Protein AF-A0A183KSJ5-F1 (afdb_monomer_lite)

Sequence (153 aa):
MGVHSYSSLFEYLKNVGVHMLDELYTHPPTCLVVFRELPELAKHFVMRLLFIEQPIPKSIVSGWVEKGSSALLNDSCKALTDLRIWHSTDSNVSRGSWSLNKKYQESIRISLFGGGKPLLGDLGIVTNDKYSKSVDFLKSYAAERWDVSLRVN

Foldseek 3Di:
DDDPPLCPVLVVLLPDDPVVLLVLLLQLVSLVVLLVSADPLLNVVCVVCLPPQDFAWPVVLVVVDDPVCVVVSVVSVVSCVSNQQWDFPDPDPHGTTIDGDPSNSVSNCCNPVNDDAPSPNPPPDPPPPPCPDDPVRVVVVVVVVVVVVVVVD

Structure (mmCIF, N/CA/C/O backbone):
data_AF-A0A183KSJ5-F1
#
_entry.id   AF-A0A183KSJ5-F1
#
loop_
_atom_site.group_PDB
_atom_site.id
_atom_site.type_symbol
_atom_site.label_atom_id
_atom_site.label_alt_id
_atom_site.label_comp_id
_atom_site.label_asym_id
_atom_site.label_entity_id
_atom_site.label_seq_id
_atom_site.pdbx_PDB_ins_code
_atom_site.Cartn_x
_atom_site.Cartn_y
_atom_site.Cartn_z
_atom_site.occupancy
_atom_site.B_iso_or_equiv
_atom_site.auth_seq_id
_atom_site.auth_comp_id
_atom_site.auth_asym_id
_atom_site.auth_atom_id
_atom_site.pdbx_PDB_model_num
ATOM 1 N N . MET A 1 1 ? -19.145 -6.861 -20.414 1.00 31.53 1 MET A N 1
ATOM 2 C CA . MET A 1 1 ? -18.829 -7.678 -19.223 1.00 31.53 1 MET A CA 1
ATOM 3 C C . MET A 1 1 ? -17.336 -7.916 -19.225 1.00 31.53 1 MET A C 1
ATOM 5 O O . MET A 1 1 ? -16.873 -8.797 -19.929 1.00 31.53 1 MET A O 1
ATOM 9 N N . GLY A 1 2 ? -16.577 -7.044 -18.575 1.00 41.44 2 GLY A N 1
ATOM 10 C CA . GLY A 1 2 ? -15.121 -7.114 -18.571 1.00 41.44 2 GLY A CA 1
ATOM 11 C C . GLY A 1 2 ? -14.613 -7.094 -17.141 1.00 41.44 2 GLY A C 1
ATOM 12 O O . GLY A 1 2 ? -15.213 -6.429 -16.305 1.00 41.44 2 GLY A O 1
ATOM 13 N N . VAL A 1 3 ? -13.498 -7.795 -16.940 1.00 40.47 3 VAL A N 1
ATOM 14 C CA . VAL A 1 3 ? -12.555 -7.734 -15.813 1.00 40.47 3 VAL A CA 1
ATOM 15 C C . VAL A 1 3 ? -13.021 -8.257 -14.443 1.00 40.47 3 VAL A C 1
ATOM 17 O O . VAL A 1 3 ? -13.295 -7.506 -13.521 1.00 40.47 3 VAL A O 1
ATOM 20 N N . HIS A 1 4 ? -12.929 -9.581 -14.270 1.00 40.34 4 HIS A N 1
ATOM 21 C CA . HIS A 1 4 ? -12.576 -10.224 -12.991 1.00 40.34 4 HIS A CA 1
ATOM 22 C C . HIS A 1 4 ? -11.118 -10.727 -13.030 1.00 40.34 4 HIS A C 1
ATOM 24 O O . HIS A 1 4 ? -10.831 -11.867 -12.684 1.00 40.34 4 HIS A O 1
ATOM 30 N N . SER A 1 5 ? -10.180 -9.890 -13.491 1.00 47.66 5 SER A N 1
ATOM 31 C CA . SER A 1 5 ? -8.744 -10.236 -13.504 1.00 47.66 5 SER A CA 1
ATOM 32 C C . SER A 1 5 ? -8.028 -9.901 -12.186 1.00 47.66 5 SER A C 1
ATOM 34 O O . SER A 1 5 ? -6.846 -10.193 -12.042 1.00 47.66 5 SER A O 1
ATOM 36 N N . TYR A 1 6 ? -8.732 -9.287 -11.230 1.00 48.56 6 TYR A N 1
ATOM 37 C CA . TYR A 1 6 ? -8.165 -8.796 -9.970 1.00 48.56 6 TYR A CA 1
ATOM 38 C C . TYR A 1 6 ? -7.885 -9.919 -8.959 1.00 48.56 6 TYR A C 1
ATOM 40 O O . TYR A 1 6 ? -6.960 -9.815 -8.156 1.00 48.56 6 TYR A O 1
ATOM 48 N N . SER A 1 7 ? -8.665 -11.006 -8.990 1.00 58.38 7 SER A N 1
ATOM 49 C CA . SER A 1 7 ? -8.582 -12.048 -7.959 1.00 58.38 7 SER A CA 1
ATOM 50 C C . SER A 1 7 ? -7.261 -12.810 -7.984 1.00 58.38 7 SER A C 1
ATOM 52 O O . SER A 1 7 ? -6.729 -13.088 -6.920 1.00 58.38 7 SER A O 1
ATOM 54 N N . SER A 1 8 ? -6.676 -13.092 -9.152 1.00 72.62 8 SER A N 1
ATOM 55 C CA . SER A 1 8 ? -5.483 -13.948 -9.221 1.00 72.62 8 SER A CA 1
ATOM 56 C C . SER A 1 8 ? -4.239 -13.302 -8.602 1.00 72.62 8 SER A C 1
ATOM 58 O O . SER A 1 8 ? -3.500 -13.973 -7.884 1.00 72.62 8 SER A O 1
ATOM 60 N N . LEU A 1 9 ? -4.020 -11.997 -8.816 1.00 82.00 9 LEU A N 1
ATOM 61 C CA . LEU A 1 9 ? -2.872 -11.287 -8.240 1.00 82.00 9 LEU A CA 1
ATOM 62 C C . LEU A 1 9 ? -3.028 -11.091 -6.727 1.00 82.00 9 LEU A C 1
ATOM 64 O O . LEU A 1 9 ? -2.089 -11.351 -5.976 1.00 82.00 9 LEU A O 1
ATOM 68 N N . PHE A 1 10 ? -4.203 -10.653 -6.269 1.00 83.06 10 PHE A N 1
ATOM 69 C CA . PHE A 1 10 ? -4.469 -10.480 -4.838 1.00 83.06 10 PHE A CA 1
ATOM 70 C C . PHE A 1 10 ? -4.410 -11.799 -4.077 1.00 83.06 10 PHE A C 1
ATOM 72 O O . PHE A 1 10 ? -3.822 -11.853 -2.997 1.00 83.06 10 PHE A O 1
ATOM 79 N N . GLU A 1 11 ? -4.999 -12.861 -4.630 1.00 84.94 11 GLU A N 1
ATOM 80 C CA . GLU A 1 11 ? -4.935 -14.190 -4.027 1.00 84.94 11 GLU A CA 1
ATOM 81 C C . GLU A 1 11 ? -3.502 -14.704 -3.971 1.00 84.94 11 GLU A C 1
ATOM 83 O O . GLU A 1 11 ? -3.095 -15.253 -2.947 1.00 84.94 11 GLU A O 1
ATOM 88 N N . TYR A 1 12 ? -2.708 -14.475 -5.020 1.00 86.75 12 TYR A N 1
ATOM 89 C CA . TYR A 1 12 ? -1.290 -14.804 -4.993 1.00 86.75 12 TYR A CA 1
ATOM 90 C C . TYR A 1 12 ? -0.566 -14.045 -3.873 1.00 86.75 12 TYR A C 1
ATOM 92 O O . TYR A 1 12 ? 0.018 -14.673 -2.993 1.00 86.75 12 TYR A O 1
ATOM 100 N N . LEU A 1 13 ? -0.663 -12.710 -3.841 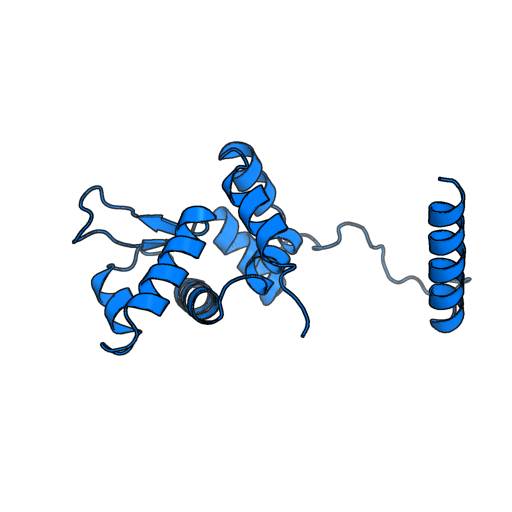1.00 87.25 13 LEU A N 1
ATOM 101 C CA . LEU A 1 13 ? 0.030 -11.868 -2.854 1.00 87.25 13 LEU A CA 1
ATOM 102 C C . LEU A 1 13 ? -0.375 -12.174 -1.409 1.00 87.25 13 LEU A C 1
ATOM 104 O O . LEU A 1 13 ? 0.458 -12.095 -0.508 1.00 87.25 13 LEU A O 1
ATOM 108 N N . LYS A 1 14 ? -1.628 -12.578 -1.184 1.00 85.94 14 LYS A N 1
ATOM 109 C CA . LYS A 1 14 ? -2.108 -13.022 0.127 1.00 85.94 14 LYS A CA 1
ATOM 110 C C . LYS A 1 14 ? -1.406 -14.296 0.611 1.00 85.94 14 LYS A C 1
ATOM 112 O O . LYS A 1 14 ? -1.167 -14.448 1.809 1.00 85.94 14 LYS A O 1
ATOM 117 N N . ASN A 1 15 ? -1.078 -15.199 -0.312 1.00 86.50 15 ASN A N 1
ATOM 118 C CA . ASN A 1 15 ? -0.412 -16.469 -0.021 1.00 86.50 15 ASN A CA 1
ATOM 119 C C . ASN A 1 15 ? 1.122 -16.359 0.001 1.00 86.50 15 ASN A C 1
ATOM 121 O O . ASN A 1 15 ? 1.798 -17.287 0.446 1.00 86.50 15 ASN A O 1
ATOM 125 N N . VAL A 1 16 ? 1.685 -15.230 -0.434 1.00 88.06 16 VAL A N 1
ATOM 126 C CA . VAL A 1 16 ? 3.127 -14.976 -0.365 1.00 88.06 16 VAL A CA 1
ATOM 127 C C . VAL A 1 16 ? 3.584 -14.836 1.096 1.00 88.06 16 VAL A C 1
ATOM 129 O O . VAL A 1 16 ? 2.930 -14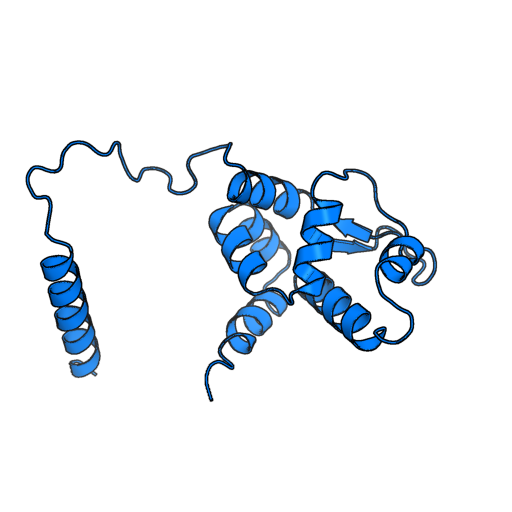.217 1.948 1.00 88.06 16 VAL A O 1
ATOM 132 N N . GLY A 1 17 ? 4.742 -15.432 1.395 1.00 87.19 17 GLY A N 1
ATOM 133 C CA . GLY A 1 17 ? 5.370 -15.372 2.713 1.00 87.19 17 GLY A CA 1
ATOM 134 C C . GLY A 1 17 ? 5.717 -13.940 3.133 1.00 87.19 17 GLY A C 1
ATOM 135 O O . GLY A 1 17 ? 6.057 -13.100 2.304 1.00 87.19 17 GLY A O 1
ATOM 136 N N . VAL A 1 18 ? 5.668 -13.669 4.442 1.00 86.44 18 VAL A N 1
ATOM 137 C CA . VAL A 1 18 ? 5.850 -12.317 5.011 1.00 86.44 18 VAL A CA 1
ATOM 138 C C . VAL A 1 18 ? 7.155 -11.669 4.546 1.00 86.44 18 VAL A C 1
ATOM 140 O O . VAL A 1 18 ? 7.137 -10.527 4.106 1.00 86.44 18 VAL A O 1
ATOM 143 N N . HIS A 1 19 ? 8.267 -12.407 4.594 1.00 87.69 19 HIS A N 1
ATOM 144 C CA . HIS A 1 19 ? 9.584 -11.893 4.205 1.00 87.69 19 HIS A CA 1
ATOM 145 C C . HIS A 1 19 ? 9.653 -11.490 2.730 1.00 87.69 19 HIS A C 1
ATOM 147 O O . HIS A 1 19 ? 10.168 -10.422 2.415 1.00 87.69 19 HIS A O 1
ATOM 153 N N . MET A 1 20 ? 9.087 -12.314 1.845 1.00 89.00 20 MET A N 1
ATOM 154 C CA . MET A 1 20 ? 9.061 -12.043 0.409 1.00 89.00 20 MET A CA 1
ATOM 155 C C . MET A 1 20 ? 8.158 -10.846 0.089 1.00 89.00 20 MET A C 1
ATOM 157 O O . MET A 1 20 ? 8.504 -10.024 -0.750 1.00 89.00 20 MET A O 1
ATOM 161 N N . LEU A 1 21 ? 7.022 -10.708 0.780 1.00 89.00 21 LEU A N 1
ATOM 162 C CA . LEU A 1 21 ? 6.128 -9.563 0.599 1.00 89.00 21 LEU A CA 1
ATOM 163 C C . LEU A 1 21 ? 6.770 -8.254 1.086 1.00 89.00 21 LEU A C 1
ATOM 165 O O . LEU A 1 21 ? 6.643 -7.215 0.445 1.00 89.00 21 LEU A O 1
ATOM 169 N N . ASP A 1 22 ? 7.505 -8.315 2.193 1.00 87.94 22 ASP A N 1
ATOM 170 C CA . ASP A 1 22 ? 8.259 -7.182 2.721 1.00 87.94 22 ASP A CA 1
ATOM 171 C C . ASP A 1 22 ? 9.375 -6.730 1.771 1.00 87.94 22 ASP A C 1
ATOM 173 O O . ASP A 1 22 ? 9.602 -5.530 1.629 1.00 87.94 22 ASP A O 1
ATOM 177 N N . GLU A 1 23 ? 10.068 -7.677 1.133 1.00 89.38 23 GLU A N 1
ATOM 178 C CA . GLU A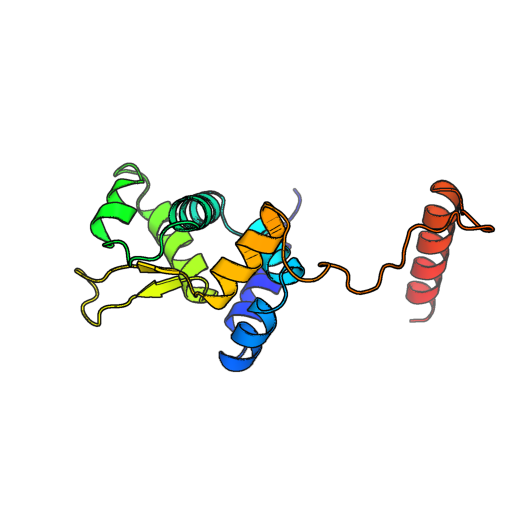 1 23 ? 11.056 -7.404 0.086 1.00 89.38 23 GLU A CA 1
ATOM 179 C C . GLU A 1 23 ? 10.386 -6.807 -1.155 1.00 89.38 23 GLU A C 1
ATOM 181 O O . GLU A 1 23 ? 10.835 -5.788 -1.678 1.00 89.38 23 GLU A O 1
ATOM 186 N N . LEU A 1 24 ? 9.240 -7.354 -1.563 1.00 89.31 24 LEU A N 1
ATOM 187 C CA . LEU A 1 24 ? 8.449 -6.837 -2.674 1.00 89.31 24 LEU A CA 1
ATOM 188 C C . LEU A 1 24 ? 8.046 -5.370 -2.459 1.00 89.31 24 LEU A C 1
ATOM 190 O O . LEU A 1 24 ? 8.107 -4.568 -3.391 1.00 89.31 24 LEU A O 1
ATOM 194 N N . TYR A 1 25 ? 7.692 -5.002 -1.225 1.00 91.12 25 TYR A N 1
ATOM 195 C CA . TYR A 1 25 ? 7.338 -3.631 -0.851 1.00 91.12 25 TYR A CA 1
ATOM 196 C C . TYR A 1 25 ? 8.522 -2.673 -0.726 1.00 91.12 25 TYR A C 1
ATOM 198 O O . TYR A 1 25 ? 8.307 -1.473 -0.557 1.00 91.12 25 TYR A O 1
ATOM 206 N N . THR A 1 26 ? 9.761 -3.144 -0.873 1.00 88.81 26 THR A N 1
ATOM 207 C CA . THR A 1 26 ? 10.914 -2.247 -1.051 1.00 88.81 26 THR A CA 1
ATOM 208 C C . THR A 1 26 ? 10.988 -1.661 -2.460 1.00 88.81 26 THR A C 1
ATOM 210 O O . THR A 1 26 ? 11.635 -0.634 -2.655 1.00 88.81 26 THR A O 1
ATOM 213 N N . HIS A 1 27 ? 10.311 -2.276 -3.436 1.00 88.25 27 HIS A N 1
ATOM 214 C CA . HIS A 1 27 ? 10.293 -1.824 -4.821 1.00 88.25 27 HIS A CA 1
ATOM 215 C C . HIS A 1 27 ? 9.101 -0.892 -5.073 1.00 88.25 27 HIS A C 1
ATOM 217 O O . HIS A 1 27 ? 7.953 -1.351 -5.104 1.00 88.25 27 HIS A O 1
ATOM 223 N N . PRO A 1 28 ? 9.334 0.410 -5.322 1.00 88.00 28 PRO A N 1
ATOM 224 C CA . PRO A 1 28 ? 8.234 1.355 -5.469 1.00 88.00 28 PRO A CA 1
ATOM 225 C C . PRO A 1 28 ? 7.269 1.049 -6.637 1.00 88.00 28 PRO A C 1
ATOM 227 O O . PRO A 1 28 ? 6.058 1.078 -6.406 1.00 88.00 28 PRO A O 1
ATOM 230 N N . PRO A 1 29 ? 7.721 0.656 -7.853 1.00 86.75 29 PRO A N 1
ATOM 231 C CA . PRO A 1 29 ? 6.800 0.322 -8.944 1.00 86.75 29 PRO A CA 1
ATOM 232 C C . PRO A 1 29 ? 5.808 -0.776 -8.561 1.00 86.75 29 PRO A C 1
ATOM 234 O O . PRO A 1 29 ? 4.634 -0.712 -8.921 1.00 86.75 29 PRO A O 1
ATOM 237 N N . THR A 1 30 ? 6.257 -1.754 -7.776 1.00 88.44 30 THR A N 1
ATOM 238 C CA . THR A 1 30 ? 5.397 -2.834 -7.305 1.00 88.44 30 THR A CA 1
ATOM 239 C C . THR A 1 30 ? 4.350 -2.331 -6.322 1.00 88.44 30 THR A C 1
ATOM 241 O O . THR A 1 30 ? 3.176 -2.678 -6.453 1.00 88.44 30 THR A O 1
ATOM 244 N N . CYS A 1 31 ? 4.733 -1.460 -5.384 1.00 91.00 31 CYS A N 1
ATOM 245 C CA . CYS A 1 31 ? 3.777 -0.805 -4.490 1.00 91.00 31 CYS A CA 1
ATOM 246 C C . CYS A 1 31 ? 2.725 -0.014 -5.273 1.00 91.00 31 CYS A C 1
ATOM 248 O O . CYS A 1 31 ? 1.549 -0.052 -4.916 1.00 91.00 31 CYS A O 1
ATOM 250 N N . LEU A 1 32 ? 3.118 0.658 -6.361 1.00 90.50 32 LEU A N 1
ATOM 251 C CA . LEU A 1 32 ? 2.185 1.386 -7.218 1.00 90.50 32 LEU A CA 1
ATOM 252 C C . LEU A 1 32 ? 1.189 0.452 -7.911 1.00 90.50 32 LEU A C 1
ATOM 254 O O . LEU A 1 32 ? 0.001 0.762 -7.952 1.00 90.50 32 LEU A O 1
ATOM 258 N N . VAL A 1 33 ? 1.646 -0.693 -8.428 1.00 89.88 33 VAL A N 1
ATOM 259 C CA . VAL A 1 33 ? 0.753 -1.708 -9.008 1.00 89.88 33 VAL A CA 1
ATOM 260 C C . VAL A 1 33 ? -0.242 -2.184 -7.956 1.00 89.88 33 VAL A C 1
ATOM 262 O O . VAL A 1 33 ? -1.442 -2.080 -8.179 1.00 89.88 33 VAL A O 1
ATOM 265 N N . VAL A 1 34 ? 0.230 -2.598 -6.778 1.00 91.19 34 VAL A N 1
ATOM 266 C CA . VAL A 1 34 ? -0.648 -3.050 -5.688 1.00 91.19 34 VAL A CA 1
ATOM 267 C C . VAL A 1 34 ? -1.662 -1.969 -5.309 1.00 91.19 34 VAL A C 1
ATOM 269 O O . VAL A 1 34 ? -2.847 -2.262 -5.187 1.00 91.19 34 VAL A O 1
ATOM 272 N N . PHE A 1 35 ? -1.233 -0.709 -5.204 1.00 91.88 35 PHE A N 1
ATOM 273 C CA . PHE A 1 35 ? -2.117 0.416 -4.909 1.00 91.88 35 PHE A CA 1
ATOM 274 C C . PHE A 1 35 ? -3.215 0.615 -5.964 1.00 91.88 35 PHE A C 1
ATOM 276 O O . PHE A 1 35 ? -4.359 0.892 -5.606 1.00 91.88 35 PHE A O 1
ATOM 283 N N . ARG A 1 36 ? -2.904 0.467 -7.260 1.00 90.06 36 ARG A N 1
ATOM 284 C CA . ARG A 1 36 ? -3.886 0.628 -8.353 1.00 90.06 36 ARG A CA 1
ATOM 285 C C . ARG A 1 36 ? -4.984 -0.429 -8.305 1.00 90.06 36 ARG A C 1
ATOM 287 O O . ARG A 1 36 ? -6.137 -0.112 -8.603 1.00 90.06 36 ARG A O 1
ATOM 294 N N . GLU A 1 37 ? -4.625 -1.628 -7.874 1.00 88.69 37 GLU A N 1
ATOM 295 C CA . GLU A 1 37 ? -5.510 -2.786 -7.811 1.00 88.69 37 GLU A CA 1
ATOM 296 C C . GLU A 1 37 ? -6.405 -2.781 -6.547 1.00 88.69 37 GLU A C 1
ATOM 298 O O . GLU A 1 37 ? -7.402 -3.497 -6.490 1.00 88.69 37 GLU A O 1
ATOM 303 N N . LEU A 1 38 ? -6.118 -1.944 -5.536 1.00 90.62 38 LEU A N 1
ATOM 304 C CA . LEU A 1 38 ? -6.933 -1.836 -4.314 1.00 90.62 38 LEU A CA 1
ATOM 305 C C . LEU A 1 38 ? -8.380 -1.364 -4.572 1.00 90.62 38 LEU A C 1
ATOM 307 O O . LEU A 1 38 ? -8.617 -0.539 -5.463 1.00 90.62 38 LEU A O 1
ATOM 311 N N . PRO A 1 39 ? -9.345 -1.779 -3.721 1.00 90.56 39 PRO A N 1
ATOM 312 C CA . PRO A 1 39 ? -10.667 -1.161 -3.672 1.00 90.56 39 PRO A CA 1
ATOM 313 C C . PRO A 1 39 ? -10.573 0.355 -3.463 1.00 90.56 39 PRO A C 1
ATOM 315 O O . PRO A 1 39 ? -9.691 0.838 -2.750 1.00 90.56 39 PRO A O 1
ATOM 318 N N . GLU A 1 40 ? -11.515 1.110 -4.026 1.00 91.00 40 GLU A N 1
ATOM 319 C CA . GLU A 1 40 ? -11.475 2.580 -4.005 1.00 91.00 40 GLU A CA 1
ATOM 320 C C . GLU A 1 40 ? -11.388 3.151 -2.579 1.00 91.00 40 GLU A C 1
ATOM 322 O O . GLU A 1 40 ? -10.550 3.999 -2.272 1.00 91.00 40 GLU A O 1
ATOM 327 N N . LEU A 1 41 ? -12.179 2.603 -1.654 1.00 92.12 41 LEU A N 1
ATOM 328 C CA . LEU A 1 41 ? -12.153 3.030 -0.257 1.00 92.12 41 LEU A CA 1
ATOM 329 C C . LEU A 1 41 ? -10.819 2.696 0.440 1.00 92.12 41 LEU A C 1
ATOM 331 O O . LEU A 1 41 ? -10.312 3.501 1.223 1.00 92.12 41 LEU A O 1
ATOM 335 N N . ALA A 1 42 ? -10.201 1.557 0.115 1.00 92.88 42 ALA A N 1
ATOM 336 C CA . ALA A 1 42 ? 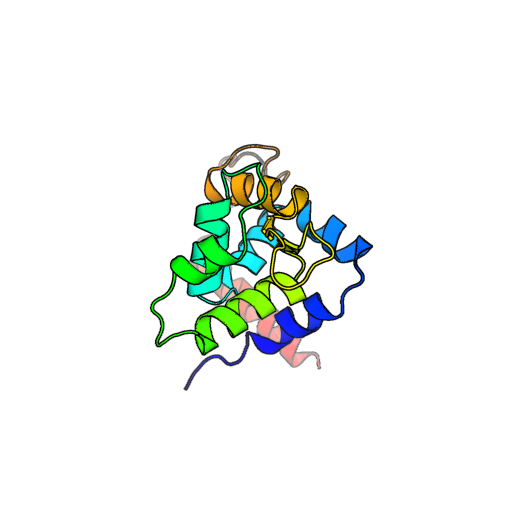-8.883 1.196 0.632 1.00 92.88 42 ALA A CA 1
ATOM 337 C C . ALA A 1 42 ? -7.794 2.173 0.150 1.00 92.88 42 ALA A C 1
ATOM 339 O O . ALA A 1 42 ? -6.936 2.570 0.942 1.00 92.88 42 ALA A O 1
ATOM 340 N N . LYS A 1 43 ? -7.861 2.629 -1.110 1.00 94.12 43 LYS A N 1
ATOM 341 C CA . LYS A 1 43 ? -6.960 3.670 -1.637 1.00 94.12 43 LYS A CA 1
ATOM 342 C C . LYS A 1 43 ? -7.080 4.965 -0.842 1.00 94.12 43 LYS A C 1
ATOM 344 O O . LYS A 1 43 ? -6.060 5.548 -0.477 1.00 94.12 43 LYS A O 1
ATOM 349 N N . HIS A 1 44 ? -8.300 5.392 -0.511 1.00 93.69 44 HIS A N 1
ATOM 350 C CA . HIS A 1 44 ? -8.511 6.583 0.315 1.00 93.69 44 HIS A CA 1
ATOM 351 C C . HIS A 1 44 ? -7.884 6.458 1.706 1.00 93.69 44 HIS A C 1
ATOM 353 O O . HIS A 1 44 ? -7.298 7.427 2.192 1.00 93.69 44 HIS A O 1
ATOM 359 N N . PHE A 1 45 ? -7.955 5.285 2.340 1.00 93.00 45 PHE A N 1
ATOM 360 C CA . PHE A 1 45 ? -7.289 5.060 3.626 1.00 93.00 45 PHE A CA 1
ATOM 361 C C . PHE A 1 45 ? -5.773 5.157 3.507 1.00 93.00 45 PHE A C 1
ATOM 363 O O . PHE A 1 45 ? -5.157 5.884 4.284 1.00 93.00 45 PHE A O 1
ATOM 370 N N . VAL A 1 46 ? -5.181 4.498 2.508 1.00 93.88 46 VAL A N 1
ATOM 371 C CA . VAL A 1 46 ? -3.737 4.584 2.248 1.00 93.88 46 VAL A CA 1
ATOM 372 C C . VAL A 1 46 ? -3.317 6.036 2.020 1.00 93.88 46 VAL A C 1
ATOM 374 O O . VAL A 1 46 ? -2.371 6.488 2.654 1.00 93.88 46 VAL A O 1
ATOM 377 N N . MET A 1 47 ? -4.052 6.794 1.199 1.00 93.38 47 MET A N 1
ATOM 378 C CA . MET A 1 47 ? -3.749 8.202 0.916 1.00 93.38 47 MET A CA 1
ATOM 379 C C . MET A 1 47 ? -3.855 9.102 2.152 1.00 93.38 47 MET A C 1
ATOM 381 O O . MET A 1 47 ? -2.995 9.954 2.357 1.00 93.38 47 MET A O 1
ATOM 385 N N . ARG A 1 48 ? -4.873 8.912 3.003 1.00 92.38 48 ARG A N 1
ATOM 386 C CA . ARG A 1 48 ? -5.021 9.683 4.254 1.00 92.38 48 ARG A CA 1
ATOM 387 C C . ARG A 1 48 ? -3.912 9.378 5.253 1.00 92.38 48 ARG A C 1
ATOM 389 O O . ARG A 1 48 ? -3.424 10.281 5.921 1.00 92.38 48 ARG A O 1
ATOM 396 N N . LEU A 1 49 ? -3.518 8.112 5.350 1.00 91.62 49 LEU A N 1
ATOM 397 C CA . LEU A 1 49 ? -2.475 7.655 6.266 1.00 91.62 49 LEU A CA 1
ATOM 398 C C . LEU A 1 49 ? -1.062 7.891 5.716 1.00 91.62 49 LEU A C 1
ATOM 400 O O . LEU A 1 49 ? -0.085 7.757 6.448 1.00 91.62 49 LEU A O 1
ATOM 404 N N . LEU A 1 50 ? -0.931 8.268 4.443 1.00 91.75 50 LEU A N 1
ATOM 405 C CA . LEU A 1 50 ? 0.345 8.302 3.742 1.00 91.75 50 LEU A CA 1
ATOM 406 C C . LEU A 1 50 ? 1.380 9.194 4.419 1.00 91.75 50 LEU A C 1
ATOM 408 O O . LEU A 1 50 ? 2.539 8.805 4.488 1.00 91.75 50 LEU A O 1
ATOM 412 N N . PHE A 1 51 ? 0.980 10.340 4.962 1.00 89.44 51 PHE A N 1
ATOM 413 C CA . PHE A 1 51 ? 1.871 11.287 5.647 1.00 89.44 51 PHE A CA 1
ATOM 414 C C . PHE A 1 51 ? 1.782 11.215 7.174 1.00 89.44 51 PHE A C 1
ATOM 416 O O . PHE A 1 51 ? 2.420 11.995 7.871 1.00 89.44 51 PHE A O 1
ATOM 423 N N . ILE A 1 52 ? 0.998 10.275 7.699 1.00 90.12 52 ILE A N 1
ATOM 424 C CA . ILE A 1 52 ? 0.813 10.097 9.132 1.00 90.12 52 ILE A CA 1
ATOM 425 C C . ILE A 1 52 ? 1.804 9.036 9.612 1.00 90.12 52 ILE A C 1
ATOM 427 O O . ILE A 1 52 ? 1.790 7.898 9.148 1.00 90.12 52 ILE A O 1
ATOM 431 N N . GLU A 1 53 ? 2.677 9.415 10.542 1.00 83.19 53 GLU A N 1
ATOM 432 C CA . GLU A 1 53 ? 3.663 8.499 11.139 1.00 83.19 53 GLU A CA 1
ATOM 433 C C . GLU A 1 53 ? 3.149 7.815 12.411 1.00 83.19 53 GLU A C 1
ATOM 435 O O . GLU A 1 53 ? 3.688 6.795 12.841 1.00 83.19 53 GLU A O 1
ATOM 440 N N . GLN A 1 54 ? 2.104 8.378 13.019 1.00 87.00 54 GLN A N 1
ATOM 441 C CA . GLN A 1 54 ? 1.512 7.865 14.248 1.00 87.00 54 GLN A CA 1
ATOM 442 C C . GLN A 1 54 ? 0.371 6.882 13.950 1.00 87.00 54 GLN A C 1
ATOM 444 O O . GLN A 1 54 ? -0.387 7.081 12.997 1.00 87.00 54 GLN A O 1
ATOM 449 N N . PRO A 1 55 ? 0.201 5.833 14.770 1.00 87.88 55 PRO A N 1
ATOM 450 C CA . PRO A 1 55 ? -0.890 4.889 14.591 1.00 87.88 55 PRO A CA 1
ATOM 451 C C . PRO A 1 55 ? -2.244 5.565 14.871 1.00 87.88 55 PRO A C 1
ATOM 453 O O . PRO A 1 55 ? -2.410 6.256 15.875 1.00 87.88 55 PRO A O 1
ATOM 456 N N . ILE A 1 56 ? -3.228 5.345 13.997 1.00 90.00 56 ILE A N 1
ATOM 457 C CA . ILE A 1 56 ? -4.556 5.971 14.078 1.00 90.00 56 ILE A CA 1
ATOM 458 C C . ILE A 1 56 ? -5.567 5.014 14.720 1.00 90.00 56 ILE A C 1
ATOM 460 O O . ILE A 1 56 ? -5.720 3.891 14.239 1.00 90.00 56 ILE A O 1
ATOM 464 N N . PRO A 1 57 ? -6.314 5.432 15.758 1.00 90.06 57 PRO A N 1
ATOM 465 C CA . PRO A 1 57 ? -7.344 4.603 16.378 1.00 90.06 57 PRO A CA 1
ATOM 466 C C . PRO A 1 57 ? -8.380 4.062 15.382 1.00 90.06 57 PRO A C 1
ATOM 468 O O . PRO A 1 57 ? -8.894 4.798 14.534 1.00 90.06 57 PRO A O 1
ATOM 471 N N . LYS A 1 58 ? -8.768 2.788 15.538 1.00 88.25 58 LYS A N 1
ATOM 472 C CA . LYS A 1 58 ? -9.809 2.134 14.717 1.00 88.25 58 LYS A CA 1
ATOM 473 C C . LYS A 1 58 ? -11.134 2.898 14.698 1.00 88.25 58 LYS A C 1
ATOM 475 O O . LYS A 1 58 ? -11.800 2.933 13.665 1.00 88.25 58 LYS A O 1
ATOM 480 N N . SER A 1 59 ? -11.496 3.540 15.809 1.00 87.69 59 SER A N 1
ATOM 481 C CA . SER A 1 59 ? -12.704 4.366 15.921 1.00 87.69 59 SER A CA 1
ATOM 482 C C . SER A 1 59 ? -12.699 5.539 14.938 1.00 87.69 59 SER A C 1
ATOM 484 O O . SER A 1 59 ? -13.715 5.799 14.295 1.00 87.69 59 SER A O 1
ATOM 486 N N . ILE A 1 60 ? -11.551 6.196 14.752 1.00 89.12 60 ILE A N 1
ATOM 487 C CA . ILE A 1 60 ? -11.402 7.303 13.801 1.00 89.12 60 ILE A CA 1
ATOM 488 C C . ILE A 1 60 ? -11.576 6.794 12.371 1.00 89.12 60 ILE A C 1
ATOM 490 O O . ILE A 1 60 ? -12.330 7.388 11.604 1.00 89.12 60 ILE A O 1
ATOM 494 N N . VAL A 1 61 ? -10.950 5.661 12.033 1.00 88.94 61 VAL A N 1
ATOM 495 C CA . VAL A 1 61 ? -11.087 5.049 10.701 1.00 88.94 61 VAL A CA 1
ATOM 496 C C . VAL A 1 61 ? -12.537 4.651 10.423 1.00 88.94 61 VAL A C 1
ATOM 498 O O . VAL A 1 61 ? -13.049 4.924 9.341 1.00 88.94 61 VAL A O 1
ATOM 501 N N . SER A 1 62 ? -13.237 4.085 11.412 1.00 87.62 62 SER A N 1
ATOM 502 C CA . SER A 1 62 ? -14.664 3.770 11.275 1.00 87.62 62 SER A CA 1
ATOM 503 C C . SER A 1 62 ? -15.543 5.011 11.104 1.00 87.62 62 SER A C 1
ATOM 505 O O . SER A 1 62 ? -16.566 4.944 10.432 1.00 87.62 62 SER A O 1
ATOM 507 N N . GLY A 1 63 ? -15.122 6.155 11.653 1.00 88.94 63 GLY A N 1
ATOM 508 C CA . GLY A 1 63 ? -15.808 7.437 11.506 1.00 88.94 63 GLY A CA 1
ATOM 509 C C . GLY A 1 63 ? -15.609 8.108 10.144 1.00 88.94 63 GLY A C 1
ATOM 510 O O . GLY A 1 63 ? -16.284 9.091 9.855 1.00 88.94 63 GLY A O 1
ATOM 511 N N . TRP A 1 64 ? -14.707 7.607 9.294 1.00 90.44 64 TRP A N 1
ATOM 512 C CA . TRP A 1 64 ? -14.516 8.129 7.936 1.00 90.44 64 TRP A CA 1
ATOM 513 C C . TRP A 1 64 ? -15.578 7.665 6.942 1.00 90.44 64 TRP A C 1
ATOM 515 O O . TRP A 1 64 ? -15.626 8.188 5.830 1.00 90.44 64 TRP A O 1
ATOM 525 N N . VAL A 1 65 ? -16.388 6.681 7.328 1.00 88.75 65 VAL A N 1
ATOM 526 C CA . VAL A 1 65 ? -17.409 6.060 6.490 1.00 88.75 65 VAL A CA 1
ATOM 527 C C . VAL A 1 65 ? -18.768 6.242 7.156 1.00 88.75 65 VAL A C 1
ATOM 529 O O . VAL A 1 65 ? -18.898 6.160 8.377 1.00 88.75 65 VAL A O 1
ATOM 532 N N . GLU A 1 66 ? -19.799 6.496 6.356 1.00 88.50 66 GLU A N 1
ATOM 533 C CA . GLU A 1 66 ? -21.166 6.601 6.859 1.00 88.50 66 GLU A CA 1
ATOM 534 C C . GLU A 1 66 ? -21.650 5.275 7.462 1.00 88.50 66 GLU A C 1
ATOM 536 O O . GLU A 1 66 ? -21.293 4.185 7.010 1.00 88.50 66 GLU A O 1
ATOM 541 N N . LYS A 1 67 ? -22.527 5.360 8.470 1.00 80.81 67 LYS A N 1
ATOM 542 C CA . LYS A 1 67 ? -22.983 4.203 9.264 1.00 80.81 67 LYS A CA 1
ATOM 543 C C . LYS A 1 67 ? -23.679 3.104 8.440 1.00 80.81 67 LYS A C 1
ATOM 545 O O . LYS A 1 67 ? -23.747 1.970 8.904 1.00 80.81 67 LYS A O 1
ATOM 550 N N . GLY A 1 68 ? -24.168 3.416 7.237 1.00 82.81 68 GLY A N 1
ATOM 551 C CA . GLY A 1 68 ? -24.792 2.457 6.314 1.00 82.81 68 GLY A CA 1
ATOM 552 C C . GLY A 1 68 ? -23.811 1.631 5.471 1.00 82.81 68 GLY A C 1
ATOM 553 O O . GLY A 1 68 ? -24.212 0.625 4.896 1.00 82.81 68 GLY A O 1
ATOM 554 N N . SER A 1 69 ? -22.529 2.004 5.427 1.00 87.81 69 SER A N 1
ATOM 555 C CA . SER A 1 69 ? -21.518 1.403 4.538 1.00 87.81 69 SER A CA 1
ATOM 556 C C . SER A 1 69 ? -20.481 0.568 5.300 1.00 87.81 69 SER A C 1
ATOM 558 O O . SER A 1 69 ? -19.323 0.451 4.893 1.00 87.81 69 SER A O 1
ATOM 560 N N . SER A 1 70 ? -20.891 -0.034 6.420 1.00 85.94 70 SER A N 1
ATOM 561 C CA . SER A 1 70 ? -20.016 -0.836 7.289 1.00 85.94 70 SER A CA 1
ATOM 562 C C . SER A 1 70 ? -19.437 -2.071 6.591 1.00 85.94 70 SER A C 1
ATOM 564 O O . SER A 1 70 ? -18.293 -2.435 6.858 1.00 85.94 70 SER A O 1
ATOM 566 N N . ALA A 1 71 ? -20.183 -2.678 5.661 1.00 88.56 71 ALA A N 1
ATOM 567 C CA . ALA A 1 71 ? -19.703 -3.794 4.847 1.00 88.56 71 ALA A CA 1
ATOM 568 C C . ALA A 1 71 ? -18.503 -3.380 3.979 1.00 88.56 71 ALA A C 1
ATOM 570 O O . ALA A 1 71 ? -17.446 -3.999 4.056 1.00 88.56 71 ALA A O 1
ATOM 571 N N . LEU A 1 72 ? -18.619 -2.260 3.255 1.00 89.62 72 LEU A N 1
ATOM 572 C CA . LEU A 1 72 ? -17.550 -1.734 2.401 1.00 89.62 72 LEU A CA 1
ATOM 573 C C . LEU A 1 72 ? -16.299 -1.356 3.207 1.00 89.62 72 LEU A C 1
ATOM 575 O O . LEU A 1 72 ? -15.170 -1.597 2.769 1.00 89.62 72 LEU A O 1
ATOM 579 N N . LEU A 1 73 ? -16.500 -0.778 4.397 1.00 90.44 73 LEU A N 1
ATOM 580 C CA . LEU A 1 73 ? -15.425 -0.504 5.348 1.00 90.44 73 LEU A CA 1
ATOM 581 C C . LEU A 1 73 ? -14.707 -1.800 5.738 1.00 90.44 73 LEU A C 1
ATOM 583 O O . LEU A 1 73 ? -13.481 -1.855 5.673 1.00 90.44 73 LEU A O 1
ATOM 587 N N . ASN A 1 74 ? -15.454 -2.834 6.130 1.00 90.50 74 ASN A N 1
ATOM 588 C CA . ASN A 1 74 ? -14.879 -4.110 6.542 1.00 90.50 74 ASN A CA 1
ATOM 589 C C . ASN A 1 74 ? -14.119 -4.788 5.395 1.00 90.50 74 ASN A C 1
ATOM 591 O O . ASN A 1 74 ? -12.991 -5.228 5.597 1.00 90.50 74 ASN A O 1
ATOM 595 N N . ASP A 1 75 ? -14.680 -4.795 4.186 1.00 91.38 75 ASP A N 1
ATOM 596 C CA . ASP A 1 75 ? -14.047 -5.382 3.003 1.00 91.38 75 ASP A CA 1
ATOM 597 C C . ASP A 1 75 ? -12.741 -4.665 2.644 1.00 91.38 75 ASP A C 1
ATOM 599 O O . ASP A 1 75 ? -11.717 -5.304 2.396 1.00 91.38 75 ASP A O 1
ATOM 603 N N . SER A 1 76 ? -12.740 -3.331 2.702 1.00 91.56 76 SER A N 1
ATOM 604 C CA . SER A 1 76 ? -11.545 -2.517 2.451 1.00 91.56 76 SER A CA 1
ATOM 605 C C . SER A 1 76 ? -10.481 -2.735 3.524 1.00 91.56 76 SER A C 1
ATOM 607 O O . SER A 1 76 ? -9.302 -2.910 3.214 1.00 91.56 76 SER A O 1
ATOM 609 N N . CYS A 1 77 ? -10.893 -2.786 4.794 1.00 91.12 77 CYS A N 1
ATOM 610 C CA . CYS A 1 77 ? -9.994 -3.068 5.904 1.00 91.12 77 CYS A CA 1
ATOM 611 C C . CYS A 1 77 ? -9.397 -4.474 5.815 1.00 91.12 77 CYS A C 1
ATOM 613 O O . CYS A 1 77 ? -8.206 -4.668 6.076 1.00 91.12 77 CYS A O 1
ATOM 615 N N . LYS A 1 78 ? -10.211 -5.455 5.426 1.00 90.69 78 LYS A N 1
ATOM 616 C CA . LYS A 1 78 ? -9.784 -6.829 5.207 1.00 90.69 78 LYS A CA 1
ATOM 617 C C . LYS A 1 78 ? -8.791 -6.911 4.052 1.00 90.69 78 LYS A C 1
ATOM 619 O O . LYS A 1 78 ? -7.755 -7.535 4.229 1.00 90.69 78 LYS A O 1
ATOM 624 N N . ALA A 1 79 ? -9.040 -6.239 2.928 1.00 91.06 79 ALA A N 1
ATOM 625 C CA . ALA A 1 79 ? -8.115 -6.211 1.792 1.00 91.06 79 ALA A CA 1
ATOM 626 C C . ALA A 1 79 ? -6.735 -5.643 2.175 1.00 91.06 79 ALA A C 1
ATOM 628 O O . ALA A 1 79 ? -5.707 -6.246 1.870 1.00 91.06 79 ALA A O 1
ATOM 629 N N . LEU A 1 80 ? -6.704 -4.524 2.906 1.00 91.56 80 LEU A N 1
ATOM 630 C CA . LEU A 1 80 ? -5.457 -3.911 3.379 1.00 91.56 80 LEU A CA 1
ATOM 631 C C . LEU A 1 80 ? -4.706 -4.790 4.393 1.00 91.56 80 LEU A C 1
ATOM 633 O O . LEU A 1 80 ? -3.475 -4.796 4.417 1.00 91.56 80 LEU A O 1
ATOM 637 N N . THR A 1 81 ? -5.442 -5.541 5.217 1.00 91.25 81 THR A N 1
ATOM 638 C CA . THR A 1 81 ? -4.871 -6.463 6.211 1.00 91.25 81 THR A CA 1
ATOM 639 C C . THR A 1 81 ? -4.346 -7.741 5.556 1.00 91.25 81 THR A C 1
ATOM 641 O O . THR A 1 81 ? -3.240 -8.173 5.870 1.00 91.25 81 THR A O 1
ATOM 644 N N . ASP A 1 82 ? -5.100 -8.313 4.612 1.00 90.31 82 ASP A N 1
ATOM 645 C CA . ASP A 1 82 ? -4.727 -9.511 3.848 1.00 90.31 82 ASP A CA 1
ATOM 646 C C . ASP A 1 82 ? -3.438 -9.273 3.043 1.00 90.31 82 ASP A C 1
ATOM 648 O O . ASP A 1 82 ? -2.582 -10.151 2.973 1.00 90.31 82 ASP A O 1
ATOM 652 N N . LEU A 1 83 ? -3.262 -8.063 2.501 1.00 90.56 83 LEU A N 1
ATOM 653 C CA . LEU A 1 83 ? -2.032 -7.643 1.829 1.00 90.56 83 LEU A CA 1
ATOM 654 C C . LEU A 1 83 ? -0.937 -7.129 2.773 1.00 90.56 83 LEU A C 1
ATOM 656 O O . LEU A 1 83 ? 0.123 -6.732 2.311 1.00 90.56 83 LEU A O 1
ATOM 660 N N . ARG A 1 84 ? -1.155 -7.088 4.091 1.00 90.50 84 ARG A N 1
ATOM 661 C CA . ARG A 1 84 ? -0.173 -6.562 5.065 1.00 90.50 84 ARG A CA 1
ATOM 662 C C . ARG A 1 84 ? 0.331 -5.144 4.742 1.00 90.50 84 ARG A C 1
ATOM 664 O O . ARG A 1 84 ? 1.440 -4.764 5.122 1.00 90.50 84 ARG A O 1
ATOM 671 N N . ILE A 1 85 ? -0.498 -4.344 4.069 1.00 92.00 85 ILE A N 1
ATOM 672 C CA . ILE A 1 85 ? -0.225 -2.927 3.786 1.00 92.00 85 ILE A CA 1
ATOM 673 C C . ILE A 1 85 ? -0.266 -2.121 5.085 1.00 92.00 85 ILE A C 1
ATOM 675 O O . ILE A 1 85 ? 0.475 -1.154 5.262 1.00 92.00 85 ILE A O 1
ATOM 679 N N . TRP A 1 86 ? -1.117 -2.545 6.015 1.00 91.50 86 TRP A N 1
ATOM 680 C CA . TRP A 1 86 ? -1.213 -2.001 7.359 1.00 91.50 86 TRP A CA 1
ATOM 681 C C . TRP A 1 86 ? -1.299 -3.118 8.403 1.00 91.50 86 TRP A C 1
ATOM 683 O O . TRP A 1 86 ? -1.499 -4.287 8.069 1.00 91.50 86 TRP A O 1
ATOM 693 N N . HIS A 1 87 ? -1.134 -2.771 9.673 1.00 88.06 87 HIS A N 1
ATOM 694 C CA . HIS A 1 87 ? -1.219 -3.703 10.793 1.00 88.06 87 HIS A CA 1
ATOM 695 C C . HIS A 1 87 ? -1.866 -3.041 12.014 1.00 88.06 87 HIS A C 1
ATOM 697 O O . HIS A 1 87 ? -1.843 -1.818 12.170 1.00 88.06 87 HIS A O 1
ATOM 703 N N . SER A 1 88 ? -2.468 -3.866 12.876 1.00 86.38 88 SER A N 1
ATOM 704 C CA . SER A 1 88 ? -3.002 -3.435 14.172 1.00 86.38 88 SER A CA 1
ATOM 705 C C . SER A 1 88 ? -1.849 -3.388 15.172 1.00 86.38 88 SER A C 1
ATOM 707 O O . SER A 1 88 ? -1.206 -4.410 15.396 1.00 86.38 88 SER A O 1
ATOM 709 N N . THR A 1 89 ? -1.576 -2.224 15.761 1.00 78.50 89 THR A N 1
ATOM 710 C CA . THR A 1 89 ? -0.472 -2.038 16.724 1.00 78.50 89 THR A CA 1
ATOM 711 C C . THR A 1 89 ? -0.802 -2.517 18.136 1.00 78.50 89 THR A C 1
ATOM 713 O O . THR A 1 89 ? 0.106 -2.696 18.940 1.00 78.50 89 THR A O 1
ATOM 716 N N . ASP A 1 90 ? -2.080 -2.734 18.443 1.00 71.31 90 ASP A N 1
ATOM 717 C CA . ASP A 1 90 ? -2.538 -3.162 19.765 1.00 71.31 90 ASP A CA 1
ATOM 718 C C . ASP A 1 90 ? -3.139 -4.573 19.711 1.00 71.31 90 ASP A C 1
ATOM 720 O O . ASP A 1 90 ? -3.798 -4.940 18.728 1.00 71.31 90 ASP A O 1
ATOM 724 N N . SER A 1 91 ? -2.936 -5.341 20.784 1.00 58.06 91 SER A N 1
ATOM 725 C CA . SER A 1 91 ? -3.453 -6.705 20.949 1.00 58.06 91 SER A CA 1
ATOM 726 C C . SER A 1 91 ? -4.962 -6.725 21.214 1.00 58.06 91 SER A C 1
ATOM 728 O O . SER A 1 91 ? -5.629 -7.727 20.955 1.00 58.06 91 SER A O 1
ATOM 730 N N . ASN A 1 92 ? -5.532 -5.602 21.666 1.00 59.50 92 ASN A N 1
ATOM 731 C CA . ASN A 1 92 ? -6.971 -5.456 21.851 1.00 59.50 92 ASN A CA 1
ATOM 732 C C . ASN A 1 92 ? -7.688 -5.106 20.538 1.00 59.50 92 ASN A C 1
ATOM 734 O O . ASN A 1 92 ? -7.591 -3.996 20.012 1.00 59.50 92 ASN A O 1
ATOM 738 N N . VAL A 1 93 ? -8.498 -6.048 20.046 1.00 60.78 93 VAL A N 1
ATOM 739 C CA . VAL A 1 93 ? -9.225 -5.965 18.766 1.00 60.78 93 VAL A CA 1
ATOM 740 C C . VAL A 1 93 ? -10.097 -4.702 18.653 1.00 60.78 93 VAL A C 1
ATOM 742 O O . VAL A 1 93 ? -10.144 -4.109 17.573 1.00 60.78 93 VAL A O 1
ATOM 745 N N . SER A 1 94 ? -10.714 -4.254 19.756 1.00 60.72 94 SER A N 1
ATOM 746 C CA . SER A 1 94 ? -11.684 -3.145 19.794 1.00 60.72 94 SER A CA 1
ATOM 747 C C . SER A 1 94 ? -11.091 -1.751 20.029 1.00 60.72 94 SER A C 1
ATOM 749 O O . SER A 1 94 ? -11.682 -0.766 19.594 1.00 60.72 94 SER A O 1
ATOM 751 N N . ARG A 1 95 ? -9.937 -1.646 20.701 1.00 66.75 95 ARG A N 1
ATOM 752 C CA . ARG A 1 95 ? -9.266 -0.364 21.006 1.00 66.75 95 ARG A CA 1
ATOM 753 C C . ARG A 1 95 ? -7.962 -0.155 20.248 1.00 66.75 95 ARG A C 1
ATOM 755 O O . ARG A 1 95 ? -7.304 0.858 20.450 1.00 66.75 95 ARG A O 1
ATOM 762 N N . GLY A 1 96 ? -7.609 -1.089 19.372 1.00 79.81 96 GLY A N 1
ATOM 763 C CA . GLY A 1 96 ? -6.374 -0.991 18.620 1.00 79.81 96 GLY A CA 1
ATOM 764 C C . GLY A 1 96 ? -6.334 0.177 17.646 1.00 79.81 96 GLY A C 1
ATOM 765 O O . GLY A 1 96 ? -7.356 0.732 17.232 1.00 79.81 96 GLY A O 1
ATOM 766 N N . SER A 1 97 ? -5.112 0.500 17.255 1.00 87.25 97 SER A N 1
ATOM 767 C CA . SER A 1 97 ? -4.814 1.492 16.234 1.00 87.25 97 SER A CA 1
ATOM 768 C C . SER A 1 97 ? -4.302 0.807 14.972 1.00 87.25 97 SER A C 1
ATOM 770 O O . SER A 1 97 ? -3.700 -0.265 15.033 1.00 87.25 97 SER A O 1
ATOM 772 N N . TRP A 1 98 ? -4.567 1.420 13.826 1.00 89.81 98 TRP A N 1
ATOM 773 C CA . TRP A 1 98 ? -4.014 1.037 12.538 1.00 89.81 98 TRP A CA 1
ATOM 774 C C . TRP A 1 98 ? -2.729 1.808 12.269 1.00 89.81 98 TRP A C 1
ATOM 776 O O . TRP A 1 98 ? -2.675 3.025 12.444 1.00 89.81 98 TRP A O 1
ATOM 786 N N . SER A 1 99 ? -1.711 1.095 11.805 1.00 90.38 99 SER A N 1
ATOM 787 C CA . SER A 1 99 ? -0.448 1.666 11.350 1.00 90.38 99 SER A CA 1
ATOM 788 C C . SER A 1 99 ? -0.110 1.124 9.966 1.00 90.38 99 SER A C 1
ATOM 790 O O . SER A 1 99 ? -0.236 -0.079 9.730 1.00 90.38 99 SER A O 1
ATOM 792 N N . LEU A 1 100 ? 0.314 1.989 9.042 1.00 91.69 100 LEU A N 1
ATOM 793 C CA . LEU A 1 100 ? 0.825 1.539 7.745 1.00 91.69 100 LEU A CA 1
ATOM 794 C C . LEU A 1 100 ? 2.154 0.791 7.930 1.00 91.69 100 LEU A C 1
ATOM 796 O O . LEU A 1 100 ? 2.943 1.083 8.830 1.00 91.69 100 LEU A O 1
ATOM 800 N N . 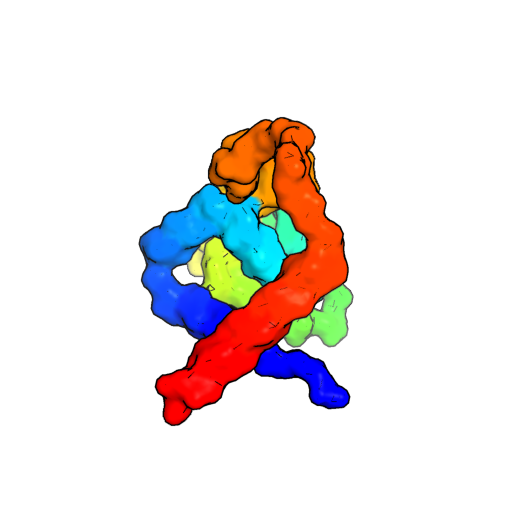ASN A 1 101 ? 2.422 -0.180 7.058 1.00 91.56 101 ASN A N 1
ATOM 801 C CA . ASN A 1 101 ? 3.753 -0.760 6.947 1.00 91.56 101 ASN A CA 1
ATOM 802 C C . ASN A 1 101 ? 4.711 0.330 6.444 1.00 91.56 101 ASN A C 1
ATOM 804 O O . ASN A 1 101 ? 4.517 0.874 5.357 1.00 91.56 101 ASN A O 1
ATOM 808 N N . LYS A 1 102 ? 5.745 0.640 7.232 1.00 90.94 102 LYS A N 1
ATOM 809 C CA . LYS A 1 102 ? 6.696 1.720 6.933 1.00 90.94 102 LYS A CA 1
ATOM 810 C C . LYS A 1 102 ? 7.384 1.536 5.579 1.00 90.94 102 LYS A C 1
ATOM 812 O O . LYS A 1 102 ? 7.477 2.495 4.822 1.00 90.94 102 LYS A O 1
ATOM 817 N N . LYS A 1 103 ? 7.768 0.300 5.231 1.00 90.69 103 LYS A N 1
ATOM 818 C CA . LYS A 1 103 ? 8.392 -0.012 3.932 1.00 90.69 103 LYS A CA 1
ATOM 819 C C . LYS A 1 103 ? 7.455 0.326 2.775 1.00 90.69 103 LYS A C 1
ATOM 821 O O . LYS A 1 103 ? 7.833 1.026 1.843 1.00 90.69 103 LYS A O 1
ATOM 826 N N . TYR A 1 104 ? 6.203 -0.123 2.874 1.00 92.19 104 TYR A N 1
ATOM 827 C CA . TYR A 1 104 ? 5.181 0.180 1.875 1.00 92.19 104 TYR A CA 1
ATOM 828 C C . TYR A 1 104 ? 4.908 1.688 1.793 1.00 92.19 104 TYR A C 1
ATOM 830 O O . TYR A 1 104 ? 4.824 2.234 0.696 1.00 92.19 104 TYR A O 1
ATOM 838 N N . GLN A 1 105 ? 4.809 2.366 2.941 1.00 92.88 105 GLN A N 1
ATOM 839 C CA . GLN A 1 105 ? 4.557 3.803 3.040 1.00 92.88 105 GLN A CA 1
ATOM 840 C C . GLN A 1 105 ? 5.662 4.629 2.364 1.00 92.88 105 GLN A C 1
ATOM 842 O O . GLN A 1 105 ? 5.359 5.544 1.603 1.00 92.88 105 GLN A O 1
ATOM 847 N N . GLU A 1 106 ? 6.934 4.302 2.586 1.00 91.06 106 GLU A N 1
ATOM 848 C CA . GLU A 1 106 ? 8.069 4.972 1.940 1.00 91.06 106 GLU A CA 1
ATOM 849 C C . GLU A 1 106 ? 8.080 4.738 0.422 1.00 91.06 106 GLU A C 1
ATOM 851 O O . GLU A 1 106 ? 8.142 5.691 -0.360 1.00 91.06 106 GLU A O 1
ATOM 856 N N . SER A 1 107 ? 7.930 3.484 -0.004 1.00 90.81 107 SER A N 1
ATOM 857 C CA . SER A 1 107 ? 7.913 3.103 -1.417 1.00 90.81 107 SER A CA 1
ATOM 858 C C . SER A 1 107 ? 6.739 3.720 -2.184 1.00 90.81 107 SER A C 1
ATOM 860 O O . SER A 1 107 ? 6.906 4.208 -3.303 1.00 90.81 107 SER A O 1
ATOM 862 N N . ILE A 1 108 ? 5.535 3.760 -1.608 1.00 92.06 108 ILE A N 1
ATOM 863 C CA . ILE A 1 108 ? 4.381 4.357 -2.292 1.00 92.06 108 ILE A CA 1
ATOM 864 C C . ILE A 1 108 ? 4.465 5.891 -2.328 1.00 92.06 108 ILE A C 1
ATOM 866 O O . ILE A 1 108 ? 4.066 6.483 -3.330 1.00 92.06 108 ILE A O 1
ATOM 870 N N . ARG A 1 109 ? 5.065 6.547 -1.317 1.00 91.00 109 ARG A N 1
ATOM 871 C CA . ARG A 1 109 ? 5.378 7.991 -1.377 1.00 91.00 109 ARG A CA 1
ATOM 872 C C . ARG A 1 109 ? 6.292 8.301 -2.559 1.00 91.00 109 ARG A C 1
ATOM 874 O O . ARG A 1 109 ? 5.964 9.173 -3.358 1.00 91.00 109 ARG A O 1
ATOM 881 N N . ILE A 1 110 ? 7.387 7.551 -2.691 1.00 89.00 110 ILE A N 1
ATOM 882 C CA . ILE A 1 110 ? 8.333 7.670 -3.809 1.00 89.00 110 ILE A CA 1
ATOM 883 C C . ILE A 1 110 ? 7.621 7.468 -5.154 1.00 89.00 110 ILE A C 1
ATOM 885 O O . ILE A 1 110 ? 7.841 8.221 -6.098 1.00 89.00 110 ILE A O 1
ATOM 889 N N . SER A 1 111 ? 6.728 6.482 -5.236 1.00 87.88 111 SER A N 1
ATOM 890 C CA . SER A 1 111 ? 6.013 6.170 -6.478 1.00 87.88 111 SER A CA 1
ATOM 891 C C . SER A 1 111 ? 5.031 7.253 -6.914 1.00 87.88 111 SER A C 1
ATOM 893 O O . SER A 1 111 ? 4.867 7.475 -8.109 1.00 87.88 111 SER A O 1
ATOM 895 N N . LEU A 1 112 ? 4.348 7.893 -5.960 1.00 87.25 112 LEU A N 1
ATOM 896 C CA . LEU A 1 112 ? 3.294 8.870 -6.246 1.00 87.25 112 LEU A CA 1
ATOM 897 C C . LEU A 1 112 ? 3.828 10.292 -6.419 1.00 87.25 112 LEU A C 1
ATOM 899 O O . LEU A 1 112 ? 3.351 11.019 -7.285 1.00 87.25 112 LEU A O 1
ATOM 903 N N . PHE A 1 113 ? 4.796 10.695 -5.596 1.00 84.56 113 PHE A N 1
ATOM 904 C CA . PHE A 1 113 ? 5.309 12.069 -5.575 1.00 84.56 113 PHE A CA 1
ATOM 905 C C . PHE A 1 113 ? 6.677 12.211 -6.242 1.00 84.56 113 PHE A C 1
ATOM 907 O O . PHE A 1 113 ? 7.175 13.326 -6.393 1.00 84.56 113 PHE A O 1
ATOM 914 N N . GLY A 1 114 ? 7.279 11.098 -6.660 1.00 76.00 114 GLY A N 1
ATOM 915 C CA . GLY A 1 114 ? 8.671 11.072 -7.076 1.00 76.00 114 GLY A CA 1
ATOM 916 C C . GLY A 1 114 ? 9.624 11.207 -5.885 1.00 76.00 114 GLY A C 1
ATOM 917 O O . GLY A 1 114 ? 9.240 11.538 -4.763 1.00 76.00 114 GLY A O 1
ATOM 918 N N . GLY A 1 115 ? 10.897 10.917 -6.135 1.00 71.81 115 GLY A N 1
ATOM 919 C CA . GLY A 1 115 ? 11.952 10.902 -5.122 1.00 71.81 115 GLY A CA 1
ATOM 920 C C . GLY A 1 115 ? 12.634 9.539 -5.025 1.00 71.81 115 GLY A C 1
ATOM 921 O O . GLY A 1 115 ? 12.186 8.564 -5.614 1.00 71.81 115 GLY A O 1
ATOM 922 N N . GLY A 1 116 ? 13.745 9.460 -4.295 1.00 67.00 116 GLY A N 1
ATOM 923 C CA . GLY A 1 116 ? 14.504 8.213 -4.159 1.00 67.00 116 GLY A CA 1
ATOM 924 C C . GLY A 1 116 ? 15.261 7.794 -5.427 1.00 67.00 116 GLY A C 1
ATOM 925 O O . GLY A 1 116 ? 15.482 8.587 -6.342 1.00 67.00 116 GLY A O 1
ATOM 926 N N . LYS A 1 117 ? 15.724 6.537 -5.451 1.00 64.12 117 LYS A N 1
ATOM 927 C CA . LYS A 1 117 ? 16.418 5.964 -6.615 1.00 64.12 117 LYS A CA 1
ATOM 928 C C . LYS A 1 117 ? 15.453 5.911 -7.811 1.00 64.12 117 LYS A C 1
ATOM 930 O O . LYS A 1 117 ? 14.269 5.655 -7.587 1.00 64.12 117 LYS A O 1
ATOM 935 N N . PRO A 1 118 ? 15.931 6.111 -9.056 1.00 59.81 118 PRO A N 1
ATOM 936 C CA . PRO A 1 118 ? 15.090 5.996 -10.241 1.00 59.81 118 PRO A CA 1
ATOM 937 C C . PRO A 1 118 ? 14.285 4.694 -10.202 1.00 59.81 118 PRO A C 1
ATOM 939 O O . PRO A 1 118 ? 14.851 3.614 -10.044 1.00 59.81 118 PRO A O 1
ATOM 942 N N . LEU A 1 119 ? 12.960 4.821 -10.309 1.00 58.19 119 LEU A N 1
ATOM 943 C CA . LEU A 1 119 ? 11.997 3.712 -10.273 1.00 58.19 119 LEU A CA 1
ATOM 944 C C . LEU A 1 119 ? 12.295 2.644 -11.324 1.00 58.19 119 LEU A C 1
ATOM 946 O O . LEU A 1 119 ? 12.105 1.451 -11.103 1.00 58.19 119 LEU A O 1
ATOM 950 N N . LEU A 1 120 ? 12.792 3.118 -12.458 1.00 57.91 120 LEU A N 1
ATOM 951 C CA . LEU A 1 120 ? 13.444 2.351 -13.494 1.00 57.91 120 LEU A CA 1
ATOM 952 C C . LEU A 1 120 ? 14.925 2.683 -13.400 1.00 57.91 120 LEU A C 1
ATOM 954 O O . LEU A 1 120 ? 15.416 3.581 -14.083 1.00 57.91 120 LEU A O 1
ATOM 958 N N . GLY A 1 121 ? 15.612 2.021 -12.469 1.00 46.75 121 GLY A N 1
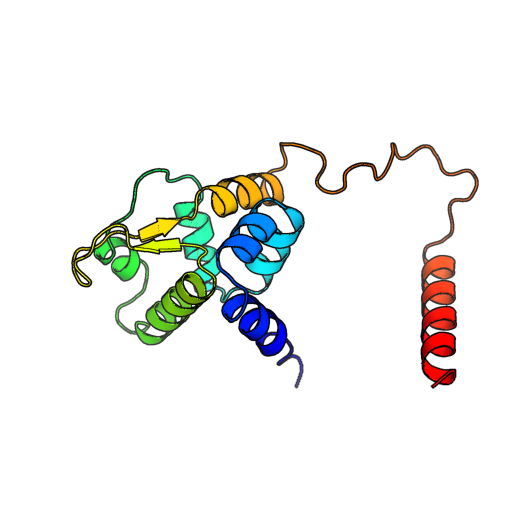ATOM 959 C CA . GLY A 1 121 ? 17.066 2.036 -12.443 1.00 46.75 121 GLY A CA 1
ATOM 960 C C . GLY A 1 121 ? 17.560 1.720 -13.850 1.00 46.75 121 GLY A C 1
ATOM 961 O O . GLY A 1 121 ? 17.202 0.687 -14.405 1.00 46.75 121 GLY A O 1
ATOM 962 N N . ASP A 1 122 ? 18.313 2.650 -14.427 1.00 48.38 122 ASP A N 1
ATOM 963 C CA . ASP A 1 122 ? 18.985 2.473 -15.711 1.00 48.38 122 ASP A CA 1
ATOM 964 C C . ASP A 1 122 ? 18.084 2.254 -16.943 1.00 48.38 122 ASP A C 1
ATOM 966 O O . ASP A 1 122 ? 18.519 1.679 -17.940 1.00 48.38 122 ASP A O 1
ATOM 970 N N . LEU A 1 123 ? 16.860 2.809 -16.975 1.00 50.03 123 LEU A N 1
ATOM 971 C CA . LEU A 1 123 ? 16.417 3.344 -18.267 1.00 50.03 123 LEU A CA 1
ATOM 972 C C . LEU A 1 123 ? 17.297 4.558 -18.512 1.00 50.03 123 LEU A C 1
ATOM 974 O O . LEU A 1 123 ? 16.987 5.656 -18.047 1.00 50.03 123 LEU A O 1
ATOM 978 N N . GLY A 1 124 ? 18.455 4.288 -19.115 1.00 47.09 124 GLY A N 1
ATOM 979 C CA . GLY A 1 124 ? 19.502 5.252 -19.362 1.00 47.09 124 GLY A CA 1
ATOM 980 C C . GLY A 1 124 ? 18.923 6.566 -19.853 1.00 47.09 124 GLY A C 1
ATOM 981 O O . GLY A 1 124 ? 17.849 6.614 -20.459 1.00 47.09 124 GLY A O 1
ATOM 982 N N . ILE A 1 125 ? 19.666 7.632 -19.561 1.00 49.38 125 ILE A N 1
ATOM 983 C CA . ILE A 1 125 ? 19.587 8.924 -20.240 1.00 49.38 125 ILE A CA 1
ATOM 984 C C . ILE A 1 125 ? 18.924 8.709 -21.600 1.00 49.38 125 ILE A C 1
ATOM 986 O O . ILE A 1 125 ? 19.435 7.905 -22.388 1.00 49.38 125 ILE A O 1
ATOM 990 N N . VAL A 1 126 ? 17.796 9.385 -21.849 1.00 55.34 126 VAL A N 1
ATOM 991 C CA . VAL A 1 126 ? 17.197 9.507 -23.183 1.00 55.34 126 VAL A CA 1
ATOM 992 C C . VAL A 1 126 ? 18.224 10.245 -24.038 1.00 55.34 126 VAL A C 1
ATOM 994 O O . VAL A 1 126 ? 18.146 11.441 -24.297 1.00 55.34 126 VAL A O 1
ATOM 997 N N . THR A 1 127 ? 19.293 9.541 -24.379 1.00 55.62 127 THR A N 1
ATOM 998 C CA . THR A 1 127 ? 20.186 9.899 -25.449 1.00 55.62 127 THR A CA 1
ATOM 999 C C . THR A 1 127 ? 19.332 9.746 -26.686 1.00 55.62 127 THR A C 1
ATOM 1001 O O . THR A 1 127 ? 18.528 8.819 -26.796 1.00 55.62 127 THR A O 1
ATOM 1004 N N . ASN A 1 128 ? 19.424 10.736 -27.562 1.00 57.28 128 ASN A N 1
ATOM 1005 C CA . ASN A 1 128 ? 18.679 10.757 -28.801 1.00 57.28 128 ASN A CA 1
ATOM 1006 C C . ASN A 1 128 ? 19.014 9.469 -29.569 1.00 57.28 128 ASN A C 1
ATOM 1008 O O . ASN A 1 128 ? 20.128 9.327 -30.081 1.00 57.28 128 ASN A O 1
ATOM 1012 N N . ASP A 1 129 ? 18.100 8.499 -29.545 1.00 59.22 129 ASP A N 1
ATOM 1013 C CA . ASP A 1 129 ? 18.342 7.177 -30.100 1.00 59.22 129 ASP A CA 1
ATOM 1014 C C . ASP A 1 129 ? 18.494 7.324 -31.614 1.00 59.22 129 ASP A C 1
ATOM 1016 O O . ASP A 1 129 ? 17.557 7.715 -32.318 1.00 59.22 129 ASP A O 1
ATOM 1020 N N . LYS A 1 130 ? 19.690 7.012 -32.129 1.00 62.44 130 LYS A N 1
ATOM 1021 C CA . LYS A 1 130 ? 19.969 7.000 -33.573 1.00 62.44 130 LYS A CA 1
ATOM 1022 C C . LYS A 1 130 ? 19.025 6.058 -34.330 1.00 62.44 130 LYS A C 1
ATOM 1024 O O . LYS A 1 130 ? 18.886 6.206 -35.541 1.00 62.44 130 LYS A O 1
ATOM 1029 N N . TYR A 1 131 ? 18.373 5.128 -33.630 1.00 66.31 131 TYR A N 1
ATOM 1030 C CA . TYR A 1 131 ? 17.414 4.173 -34.167 1.00 66.31 131 TYR A CA 1
ATOM 1031 C C . TYR A 1 131 ? 16.006 4.337 -33.593 1.00 66.31 131 TYR A C 1
ATOM 1033 O O . TYR A 1 131 ? 15.281 3.343 -33.530 1.00 66.31 131 TYR A O 1
ATOM 1041 N N . SER A 1 132 ? 15.602 5.561 -33.223 1.00 65.44 132 SER A N 1
ATOM 1042 C CA . SER A 1 132 ? 14.242 5.851 -32.751 1.00 65.44 132 SER A CA 1
ATOM 1043 C C . SER A 1 132 ? 13.197 5.202 -33.667 1.00 65.44 132 SER A C 1
ATOM 1045 O O . SER A 1 132 ? 13.002 5.588 -34.824 1.00 65.44 132 SER A O 1
ATOM 1047 N N . LYS A 1 133 ? 12.577 4.132 -33.166 1.00 75.44 133 LYS A N 1
ATOM 1048 C CA . LYS A 1 133 ? 11.549 3.382 -33.882 1.00 75.44 133 LYS A CA 1
ATOM 1049 C C . LYS A 1 133 ? 10.225 4.117 -33.737 1.00 75.44 133 LYS A C 1
ATOM 1051 O O . LYS A 1 133 ? 9.885 4.582 -32.650 1.00 75.44 133 LYS A O 1
ATOM 1056 N N . SER A 1 134 ? 9.446 4.181 -34.815 1.00 81.31 134 SER A N 1
ATOM 1057 C CA . SER A 1 134 ? 8.090 4.718 -34.730 1.00 81.31 134 SER A CA 1
ATOM 1058 C C . SER A 1 134 ? 7.226 3.856 -33.805 1.00 81.31 134 SER A C 1
ATOM 1060 O O . SER A 1 134 ? 7.418 2.642 -33.683 1.00 81.31 134 SER A O 1
ATOM 1062 N N . VAL A 1 135 ? 6.237 4.484 -33.167 1.00 81.81 135 VAL A N 1
ATOM 1063 C CA . VAL A 1 135 ? 5.259 3.784 -32.319 1.00 81.81 135 VAL A CA 1
ATOM 1064 C C . VAL A 1 135 ? 4.558 2.668 -33.105 1.00 81.81 135 VAL A C 1
ATOM 1066 O O . VAL A 1 135 ? 4.322 1.588 -32.566 1.00 81.81 135 VAL A O 1
ATOM 1069 N N . ASP A 1 136 ? 4.288 2.888 -34.394 1.00 86.25 136 ASP A N 1
ATOM 1070 C CA . ASP A 1 136 ? 3.654 1.900 -35.273 1.00 86.25 136 ASP A CA 1
ATOM 1071 C C . ASP A 1 136 ? 4.558 0.696 -35.573 1.00 86.25 136 ASP A C 1
ATOM 1073 O O . ASP A 1 136 ? 4.074 -0.439 -35.625 1.00 86.25 136 ASP A O 1
ATOM 1077 N N . PHE A 1 137 ? 5.877 0.907 -35.690 1.00 87.00 137 PHE A N 1
ATOM 1078 C CA . PHE A 1 137 ? 6.842 -0.189 -35.811 1.00 87.00 137 PHE A CA 1
ATOM 1079 C C . PHE A 1 137 ? 6.858 -1.048 -34.544 1.00 87.00 137 PHE A C 1
ATOM 1081 O O . PHE A 1 137 ? 6.776 -2.269 -34.638 1.00 87.00 137 PHE A O 1
ATOM 1088 N N . LEU A 1 138 ? 6.922 -0.427 -33.360 1.00 85.69 138 LEU A N 1
ATOM 1089 C CA . LEU A 1 138 ? 6.946 -1.155 -32.085 1.00 85.69 138 LEU A CA 1
ATOM 1090 C C . LEU A 1 138 ? 5.670 -1.974 -31.870 1.00 85.69 138 LEU A C 1
ATOM 1092 O O . LEU A 1 138 ? 5.749 -3.122 -31.439 1.00 85.69 138 LEU A O 1
ATOM 1096 N N . LYS A 1 139 ? 4.506 -1.412 -32.217 1.00 85.56 139 LYS A N 1
ATOM 1097 C CA . LYS A 1 139 ? 3.223 -2.126 -32.162 1.00 85.56 139 LYS A CA 1
ATOM 1098 C C . LYS A 1 139 ? 3.208 -3.343 -33.083 1.00 85.56 139 LYS A C 1
ATOM 1100 O O . LYS A 1 139 ? 2.852 -4.430 -32.637 1.00 85.56 139 LYS A O 1
ATOM 1105 N N . SER A 1 140 ? 3.615 -3.162 -34.340 1.00 87.06 140 SER A N 1
ATOM 1106 C CA . SER A 1 140 ? 3.628 -4.240 -35.337 1.00 87.06 140 SER A CA 1
ATOM 1107 C C . SER A 1 140 ? 4.610 -5.345 -34.946 1.00 87.06 140 SER A C 1
ATOM 1109 O O . SER A 1 140 ? 4.254 -6.519 -34.954 1.00 87.06 140 SER A O 1
ATOM 1111 N N . TYR A 1 141 ? 5.811 -4.963 -34.504 1.00 87.31 141 TYR A N 1
ATOM 1112 C CA . TYR A 1 141 ? 6.838 -5.890 -34.034 1.00 87.31 141 TYR A CA 1
ATOM 1113 C C . TYR A 1 141 ? 6.384 -6.696 -32.810 1.00 87.31 141 TYR A C 1
ATOM 1115 O O . TYR A 1 141 ? 6.550 -7.915 -32.774 1.00 87.31 141 TYR A O 1
ATOM 1123 N N . ALA A 1 142 ? 5.789 -6.034 -31.812 1.00 87.06 142 ALA A N 1
ATOM 1124 C CA . ALA A 1 142 ? 5.284 -6.705 -30.617 1.00 87.06 142 ALA A CA 1
ATOM 1125 C C . ALA A 1 142 ? 4.164 -7.701 -30.955 1.00 87.06 142 ALA A C 1
ATOM 1127 O O . ALA A 1 142 ? 4.190 -8.825 -30.457 1.00 87.06 142 ALA A O 1
ATOM 1128 N N . ALA A 1 143 ? 3.224 -7.318 -31.827 1.00 85.62 143 ALA A N 1
ATOM 1129 C CA . ALA A 1 143 ? 2.134 -8.188 -32.264 1.00 85.62 143 ALA A CA 1
ATOM 1130 C C . ALA A 1 143 ? 2.652 -9.419 -33.025 1.00 85.62 143 ALA A C 1
ATOM 1132 O O . ALA A 1 143 ? 2.295 -10.546 -32.692 1.00 85.62 143 ALA A O 1
ATOM 1133 N N . GLU A 1 144 ? 3.554 -9.217 -33.987 1.00 88.19 144 GLU A N 1
ATOM 1134 C CA . GLU A 1 144 ? 4.131 -10.305 -34.778 1.00 88.19 144 GLU A CA 1
ATOM 1135 C C . GLU A 1 144 ? 4.888 -11.305 -33.894 1.00 88.19 144 GLU A C 1
ATOM 1137 O O . GLU A 1 144 ? 4.727 -12.519 -34.026 1.00 88.19 144 GLU A O 1
ATOM 1142 N N . ARG A 1 145 ? 5.695 -10.817 -32.944 1.00 86.56 145 ARG A N 1
ATOM 1143 C CA . ARG A 1 145 ? 6.474 -11.707 -32.076 1.00 86.56 145 ARG A CA 1
ATOM 1144 C C . ARG A 1 145 ? 5.625 -12.443 -31.051 1.00 86.56 145 ARG A C 1
ATOM 1146 O O . ARG A 1 145 ? 5.917 -13.606 -30.769 1.00 86.56 145 ARG A O 1
ATOM 1153 N N . TRP A 1 146 ? 4.577 -11.798 -30.546 1.00 83.19 146 TRP A N 1
ATOM 1154 C CA . TRP A 1 146 ? 3.601 -12.433 -29.668 1.00 83.19 146 TRP A CA 1
ATOM 1155 C C . TRP A 1 146 ? 2.854 -13.563 -30.390 1.00 83.19 146 TRP A C 1
ATOM 1157 O O . TRP A 1 146 ? 2.801 -14.680 -29.879 1.00 83.19 146 TRP A O 1
ATOM 1167 N N . ASP A 1 147 ? 2.390 -13.326 -31.620 1.00 79.94 147 ASP A N 1
ATOM 1168 C CA . ASP A 1 147 ? 1.713 -14.338 -32.442 1.00 79.94 147 ASP A CA 1
ATOM 1169 C C . ASP A 1 147 ? 2.614 -15.532 -32.769 1.00 79.94 147 ASP A C 1
ATOM 1171 O O . ASP A 1 147 ? 2.167 -16.679 -32.743 1.00 79.94 147 ASP A O 1
ATOM 1175 N N . VAL A 1 148 ? 3.897 -15.292 -33.052 1.00 79.75 148 VAL A N 1
ATOM 1176 C CA . VAL A 1 148 ? 4.851 -16.384 -33.288 1.00 79.75 148 VAL A CA 1
ATOM 1177 C C . VAL A 1 148 ? 5.049 -17.216 -32.023 1.00 79.75 148 VAL A C 1
ATOM 1179 O O . VAL A 1 148 ? 5.050 -18.439 -32.108 1.00 79.75 148 VAL A O 1
ATOM 1182 N N . SER A 1 149 ? 5.167 -16.588 -30.850 1.00 69.75 149 SER A N 1
ATOM 1183 C CA . SER A 1 149 ? 5.295 -17.329 -29.589 1.00 69.75 149 SER A CA 1
ATOM 1184 C C . SER A 1 149 ? 4.058 -18.174 -29.274 1.00 69.75 149 SER A C 1
ATOM 1186 O O . SER A 1 149 ? 4.191 -19.214 -28.637 1.00 69.75 149 SER A O 1
ATOM 1188 N N . LEU A 1 150 ? 2.871 -17.744 -29.707 1.00 70.69 150 LEU A N 1
ATOM 1189 C CA . LEU A 1 150 ? 1.623 -18.481 -29.504 1.00 70.69 150 LEU A CA 1
ATOM 1190 C C . LEU A 1 150 ? 1.425 -19.635 -30.493 1.00 70.69 150 LEU A C 1
ATOM 1192 O O . LEU A 1 150 ? 0.722 -20.582 -30.169 1.00 70.69 150 LEU A O 1
ATOM 1196 N N . ARG A 1 151 ? 2.028 -19.567 -31.686 1.00 67.44 151 ARG A N 1
ATOM 1197 C CA . ARG A 1 151 ? 1.929 -20.615 -32.722 1.00 67.44 151 ARG A CA 1
ATOM 1198 C C . ARG A 1 151 ? 2.958 -21.739 -32.580 1.00 67.44 151 ARG A C 1
ATOM 1200 O O . ARG A 1 151 ? 2.881 -22.716 -33.314 1.00 67.44 151 ARG A O 1
ATOM 1207 N N . VAL A 1 152 ? 3.953 -21.573 -31.708 1.00 58.25 152 VAL A N 1
ATOM 1208 C CA . VAL A 1 152 ? 5.031 -22.556 -31.463 1.00 58.25 152 VAL A CA 1
ATOM 1209 C C . VAL A 1 152 ? 4.658 -23.554 -30.347 1.00 58.25 152 VAL A C 1
ATOM 1211 O O . VAL A 1 152 ? 5.468 -24.396 -29.970 1.00 58.25 152 VAL A O 1
ATOM 1214 N N . ASN A 1 153 ? 3.417 -23.504 -29.859 1.00 45.03 153 ASN A N 1
ATOM 1215 C CA . ASN A 1 153 ? 2.798 -24.485 -28.963 1.00 45.03 153 ASN A CA 1
ATOM 1216 C C . ASN A 1 153 ? 1.575 -25.106 -29.651 1.00 45.03 153 ASN A C 1
ATOM 1218 O O . ASN A 1 153 ? 1.204 -26.237 -29.275 1.00 45.03 153 ASN A O 1
#

Radius of gyration: 20.13 Å; chains: 1; bounding box: 45×37×58 Å

Organism: NCBI:txid6186

pLDDT: mean 80.79, std 14.63, range [31.53, 94.12]

Secondary structure (DSSP, 8-state):
-----HHHHHHHHHHS-HHHHHHHTTSHHHHHHHHHHS-HHHHHHHHHHTT--SPEEHHHHHTTS-TT-HHHHHHHHHHHHHTTSEEE-SS-TTT-EEEE-HHHHHHHHHHHH--SS-SSTT-------TT---HHHHHHHHHHHHHHHHHT-

InterPro domains:
  IPR004598 Transcription factor TFIIH subunit p52/Tfb2 [PF03849] (11-150)
  IPR004598 Transcription factor TFIIH subunit p52/Tfb2 [PTHR13152] (7-151)